Protein AF-A0A9N9XEW5-F1 (afdb_monomer_lite)

Sequence (86 aa):
METEVPENVTINKDKSRKKKACADQWKRNVRKCLRNSGQKYTNVNGNFIQARSLGPSCNPCKRKCDEKFTIQERTQIFKNIGQWKI

pLDDT: mean 80.69, std 15.12, range [41.69, 96.88]

Secondary structure (DSSP, 8-state):
---PPP----------PPPPP-GGGSHHHHHHHHHHTT--EE-TTS-EEPPP--PPP-TT-TT-HHHHS-HHHHHHHHHHHTT---

Radius of gyration: 23.62 Å; chains: 1; bounding box: 44×25×74 Å

Organism: Diabrotica balteata (NCBI:txid107213)

Foldseek 3Di:
DDDDDDDDDPPDPDPDDPDPDDPCPPLVNVVVLCVQLQDWDQDPVRDTDHGDDDDDDDPPDPVPVCVVDPPVRSVVVNVVSNPDDD

Structure (mmCIF, N/CA/C/O backbone):
data_AF-A0A9N9XEW5-F1
#
_entry.id   AF-A0A9N9XEW5-F1
#
loop_
_atom_site.group_PDB
_atom_site.id
_atom_site.type_symbol
_atom_site.label_atom_id
_atom_site.label_alt_id
_atom_site.label_comp_id
_atom_site.label_asym_id
_atom_site.label_entity_id
_atom_site.label_seq_id
_atom_site.pdbx_PDB_ins_code
_atom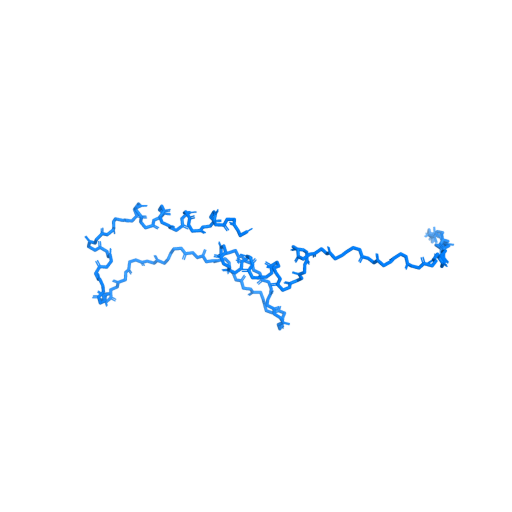_site.Cartn_x
_atom_site.Cartn_y
_atom_site.Cartn_z
_atom_site.occupancy
_atom_site.B_iso_or_equiv
_atom_site.auth_seq_id
_atom_site.auth_comp_id
_atom_site.auth_asym_id
_atom_site.auth_atom_id
_atom_site.pdbx_PDB_model_num
ATOM 1 N N . MET A 1 1 ? -3.696 -2.241 -52.330 1.00 44.69 1 MET A N 1
ATOM 2 C CA . MET A 1 1 ? -2.565 -1.358 -52.669 1.00 44.69 1 MET A CA 1
ATOM 3 C C . MET A 1 1 ? -1.719 -1.263 -51.425 1.00 44.69 1 MET A C 1
ATOM 5 O O . MET A 1 1 ? -2.154 -0.693 -50.433 1.00 44.69 1 MET A O 1
ATOM 9 N N . GLU A 1 2 ? -0.622 -2.003 -51.449 1.00 41.69 2 GLU A N 1
ATOM 10 C CA . GLU A 1 2 ? 0.311 -2.188 -50.346 1.00 41.69 2 GLU A CA 1
ATOM 11 C C . GLU A 1 2 ? 1.081 -0.880 -50.137 1.00 41.69 2 GLU A C 1
ATOM 13 O O . GLU A 1 2 ? 1.616 -0.320 -51.089 1.00 41.69 2 GLU A O 1
ATOM 18 N N . THR A 1 3 ? 1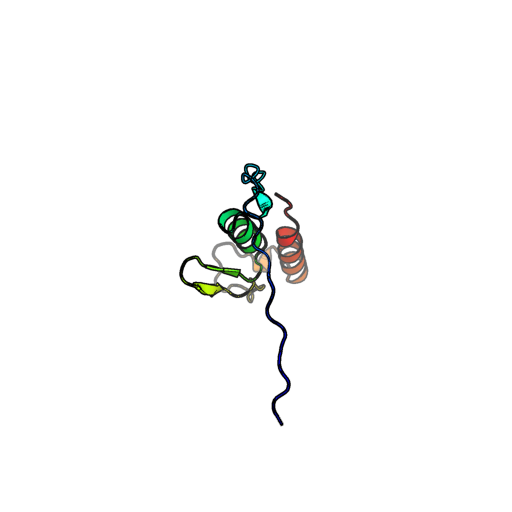.094 -0.350 -48.915 1.00 52.88 3 THR A N 1
ATOM 19 C CA . THR A 1 3 ? 2.019 0.726 -48.551 1.00 52.88 3 THR A CA 1
ATOM 20 C C . THR A 1 3 ? 3.264 0.092 -47.956 1.00 52.88 3 THR A C 1
ATOM 22 O O . THR A 1 3 ? 3.237 -0.420 -46.835 1.00 52.88 3 THR A O 1
ATOM 25 N N . GLU A 1 4 ? 4.326 0.111 -48.750 1.00 52.50 4 GLU A N 1
ATOM 26 C CA . GLU A 1 4 ? 5.681 -0.290 -48.399 1.00 52.50 4 GLU A CA 1
ATOM 27 C C . GLU A 1 4 ? 6.205 0.541 -47.213 1.00 52.50 4 GLU A C 1
ATOM 29 O O . GLU A 1 4 ? 6.105 1.769 -47.199 1.00 52.50 4 GLU A O 1
ATOM 34 N N . VAL A 1 5 ? 6.769 -0.130 -46.206 1.00 61.47 5 VAL A N 1
ATOM 35 C CA . VAL A 1 5 ? 7.499 0.505 -45.099 1.00 61.47 5 VAL A CA 1
ATOM 36 C C . VAL A 1 5 ? 8.994 0.362 -45.401 1.00 61.47 5 VAL A C 1
ATOM 38 O O . VAL A 1 5 ? 9.458 -0.773 -45.512 1.00 61.47 5 VAL A O 1
ATOM 41 N N . PRO A 1 6 ? 9.768 1.455 -45.544 1.00 54.31 6 PRO A N 1
ATOM 42 C CA . PRO A 1 6 ? 11.174 1.350 -45.903 1.00 54.31 6 PRO A CA 1
ATOM 43 C C . PRO A 1 6 ? 12.020 0.849 -44.728 1.00 54.31 6 PRO A C 1
ATOM 45 O O . PRO A 1 6 ? 12.094 1.451 -43.654 1.00 54.31 6 PRO A O 1
ATOM 48 N N . GLU A 1 7 ? 12.683 -0.270 -44.986 1.00 54.75 7 GLU A N 1
ATOM 49 C CA . GLU A 1 7 ? 13.658 -0.943 -44.146 1.00 54.75 7 GLU A CA 1
ATOM 50 C C . GLU A 1 7 ? 15.049 -0.340 -44.389 1.00 54.75 7 GLU A C 1
ATOM 52 O O . GLU A 1 7 ? 15.631 -0.527 -45.454 1.00 54.75 7 GLU A O 1
ATOM 57 N N . ASN A 1 8 ? 15.604 0.389 -43.412 1.00 58.59 8 ASN A N 1
ATOM 58 C CA . ASN A 1 8 ? 17.059 0.524 -43.276 1.00 58.59 8 ASN A CA 1
ATOM 59 C C . ASN A 1 8 ? 17.458 0.978 -41.861 1.00 58.59 8 ASN A C 1
ATOM 61 O O . ASN A 1 8 ? 17.570 2.170 -41.575 1.00 58.59 8 ASN A O 1
ATOM 65 N N . VAL A 1 9 ? 17.689 0.020 -40.959 1.00 51.62 9 VAL A N 1
ATOM 66 C CA . VAL A 1 9 ? 18.378 0.284 -39.688 1.00 51.62 9 VAL A CA 1
ATOM 67 C C . VAL A 1 9 ? 19.822 -0.178 -39.837 1.00 51.62 9 VAL A C 1
ATOM 69 O O . VAL A 1 9 ? 20.146 -1.352 -39.663 1.00 51.62 9 VAL A O 1
ATOM 72 N N . THR A 1 10 ? 20.712 0.760 -40.150 1.00 54.97 10 THR A N 1
ATOM 73 C CA . THR A 1 10 ? 22.160 0.543 -40.126 1.00 54.97 10 THR A CA 1
ATOM 74 C C . THR A 1 10 ? 22.614 0.238 -38.695 1.00 54.97 10 THR A C 1
ATOM 76 O O . THR A 1 10 ? 22.661 1.127 -37.842 1.00 54.97 10 THR A O 1
ATOM 79 N N . ILE A 1 11 ? 22.957 -1.022 -38.410 1.00 56.75 11 ILE A N 1
ATOM 80 C CA . ILE A 1 11 ? 23.521 -1.430 -37.116 1.00 56.75 11 ILE A CA 1
ATOM 81 C C . ILE A 1 11 ? 25.018 -1.100 -37.110 1.00 56.75 11 ILE A C 1
ATOM 83 O O . ILE A 1 11 ? 25.859 -1.929 -37.462 1.00 56.75 11 ILE A O 1
ATOM 87 N N . ASN A 1 12 ? 25.357 0.115 -36.680 1.00 61.50 12 ASN A N 1
ATOM 88 C CA . ASN A 1 12 ? 26.735 0.480 -36.360 1.00 61.50 12 ASN A CA 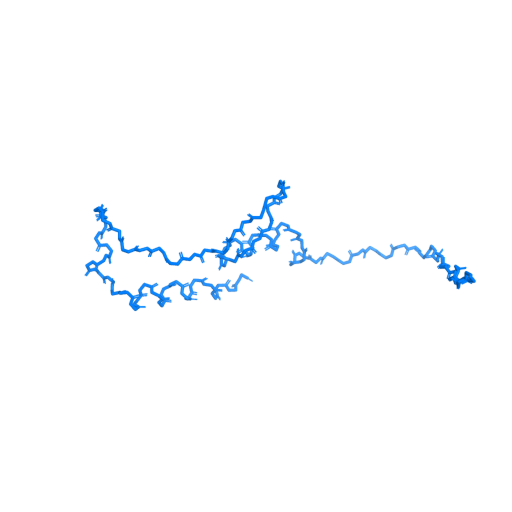1
ATOM 89 C C . ASN A 1 12 ? 27.189 -0.302 -35.118 1.00 61.50 12 ASN A C 1
ATOM 91 O O . ASN A 1 12 ? 26.719 -0.070 -34.003 1.00 61.50 12 ASN A O 1
ATOM 95 N N . LYS A 1 13 ? 28.106 -1.259 -35.304 1.00 63.53 13 LYS A N 1
ATOM 96 C CA . LYS A 1 13 ? 28.777 -1.977 -34.209 1.00 63.53 13 LYS A CA 1
ATOM 97 C C . LYS A 1 13 ? 29.919 -1.125 -33.652 1.00 63.53 13 LYS A C 1
ATOM 99 O O . LYS A 1 13 ? 31.090 -1.479 -33.773 1.00 63.53 13 LYS A O 1
ATOM 104 N N . ASP A 1 14 ? 29.574 -0.010 -33.018 1.00 68.56 14 ASP A N 1
ATOM 105 C CA . ASP A 1 14 ? 30.530 0.727 -32.198 1.00 68.56 14 ASP A CA 1
ATOM 106 C C . ASP A 1 14 ? 30.960 -0.145 -31.013 1.00 68.56 14 ASP A C 1
ATOM 108 O O . ASP A 1 14 ? 30.133 -0.803 -30.371 1.00 68.56 14 ASP A O 1
ATOM 112 N N . LYS A 1 15 ? 32.266 -0.167 -30.707 1.00 63.84 15 LYS A N 1
ATOM 113 C CA . LYS A 1 15 ? 32.821 -0.857 -29.530 1.00 63.84 15 LYS A CA 1
ATOM 114 C C . LYS A 1 15 ? 32.040 -0.404 -28.294 1.00 63.84 15 LYS A C 1
ATOM 116 O O . LYS A 1 15 ? 32.191 0.731 -27.844 1.00 63.84 15 LYS A O 1
ATOM 121 N N . SER A 1 16 ? 31.180 -1.283 -27.775 1.00 68.62 16 SER A N 1
ATOM 122 C CA . SER A 1 16 ? 30.198 -0.929 -26.749 1.00 68.62 16 SER A CA 1
ATOM 123 C C . SER A 1 16 ? 30.896 -0.319 -25.537 1.00 68.62 16 SER A C 1
ATOM 125 O O . SER A 1 16 ? 31.548 -1.022 -24.762 1.00 68.62 16 SER A O 1
ATOM 127 N N . ARG A 1 17 ? 30.714 0.990 -25.326 1.00 75.50 17 ARG A N 1
ATOM 128 C CA . ARG A 1 17 ? 31.055 1.642 -24.058 1.00 75.50 17 ARG A CA 1
ATOM 129 C C . ARG A 1 17 ? 30.389 0.837 -22.939 1.00 75.50 17 ARG A C 1
ATOM 131 O O . ARG A 1 17 ? 29.196 0.536 -23.026 1.00 75.50 17 ARG A O 1
ATOM 138 N N . LYS A 1 18 ? 31.142 0.458 -21.900 1.00 74.94 18 LYS A N 1
ATOM 139 C CA . LYS A 1 18 ? 30.560 -0.215 -20.727 1.00 74.94 18 LYS A CA 1
ATOM 140 C C . LYS A 1 18 ? 29.397 0.644 -20.217 1.00 74.94 18 LYS A C 1
ATOM 142 O O . LYS A 1 18 ? 29.581 1.836 -19.960 1.00 74.94 18 LYS A O 1
ATOM 147 N N . LYS A 1 19 ? 28.195 0.066 -20.124 1.00 75.25 19 LYS A N 1
ATOM 148 C CA . LYS A 1 19 ? 27.014 0.781 -19.619 1.00 75.25 19 LYS A CA 1
ATOM 149 C C . LYS A 1 19 ? 27.310 1.253 -18.194 1.00 75.25 19 LYS A C 1
ATOM 151 O O . LYS A 1 19 ? 27.794 0.467 -17.380 1.00 75.25 19 LYS A O 1
ATOM 156 N N . LYS A 1 20 ? 27.031 2.525 -17.895 1.00 81.81 20 LYS A N 1
ATOM 157 C CA . LYS A 1 20 ? 27.109 3.030 -16.518 1.00 81.81 20 LYS A CA 1
ATOM 158 C C . LYS A 1 20 ? 26.125 2.232 -15.659 1.00 81.81 20 LYS A C 1
ATOM 160 O O . LYS A 1 20 ? 24.986 2.013 -16.071 1.00 81.81 20 LYS A O 1
ATOM 165 N N . ALA A 1 21 ? 26.566 1.779 -14.489 1.00 82.94 21 ALA A N 1
ATOM 166 C CA . ALA A 1 21 ? 25.672 1.133 -13.540 1.00 82.94 21 ALA A CA 1
ATOM 167 C C . ALA A 1 21 ? 24.630 2.155 -13.059 1.00 82.94 21 ALA A C 1
ATOM 169 O O . ALA A 1 21 ? 24.990 3.239 -12.610 1.00 82.94 21 ALA A O 1
ATOM 170 N N . CYS A 1 22 ? 23.348 1.809 -13.163 1.00 85.12 22 CYS A N 1
ATOM 171 C CA . CYS A 1 22 ? 22.246 2.612 -12.642 1.00 85.12 22 CYS A CA 1
ATOM 172 C C . CYS A 1 22 ? 21.468 1.763 -11.637 1.00 85.12 22 CYS A C 1
ATOM 174 O O . CYS A 1 22 ? 20.549 1.030 -12.006 1.00 85.12 22 CYS A O 1
ATOM 176 N N . ALA A 1 23 ? 21.903 1.804 -10.375 1.00 86.69 23 ALA A N 1
ATOM 177 C CA . ALA A 1 23 ? 21.343 0.970 -9.316 1.00 86.69 23 ALA A CA 1
ATOM 178 C C . ALA A 1 23 ? 19.845 1.229 -9.105 1.00 86.69 23 ALA A C 1
ATOM 180 O O . ALA A 1 23 ? 19.088 0.290 -8.865 1.00 86.69 23 ALA A O 1
ATOM 181 N N . ASP A 1 24 ? 19.395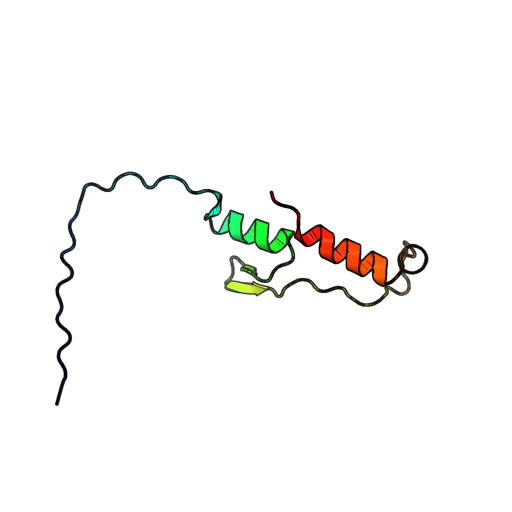 2.469 -9.272 1.00 85.31 24 ASP A N 1
ATOM 182 C CA . ASP A 1 24 ? 17.994 2.855 -9.069 1.00 85.31 24 ASP A CA 1
ATOM 183 C C . ASP A 1 24 ? 17.060 2.234 -10.108 1.00 85.31 24 ASP A C 1
ATOM 185 O O . ASP A 1 24 ? 15.917 1.898 -9.809 1.00 85.31 24 ASP A O 1
ATOM 189 N N . GLN A 1 25 ? 17.567 2.002 -11.321 1.00 88.06 25 GLN A N 1
ATOM 190 C CA . GLN A 1 25 ? 16.822 1.370 -12.410 1.00 88.06 25 GLN A CA 1
ATOM 191 C C . GLN A 1 25 ? 16.898 -0.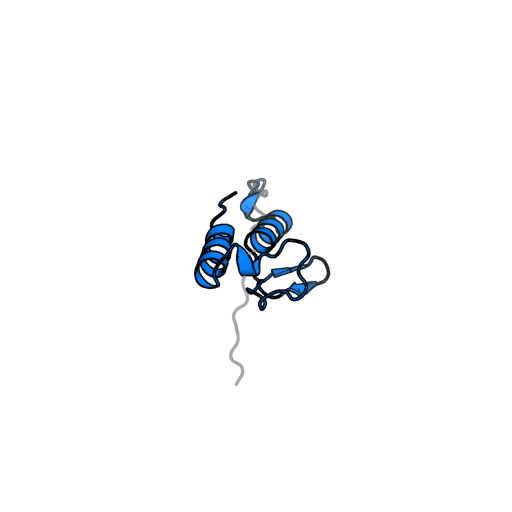158 -12.381 1.00 88.06 25 GLN A C 1
ATOM 193 O O . GLN A 1 25 ? 16.226 -0.835 -13.167 1.00 88.06 25 GLN A O 1
ATOM 198 N N . TRP A 1 26 ? 17.698 -0.747 -11.487 1.00 92.19 26 TRP A N 1
ATOM 199 C CA . TRP A 1 26 ? 17.724 -2.197 -11.362 1.00 92.19 26 TRP A CA 1
ATOM 200 C C . TRP A 1 26 ? 16.343 -2.692 -10.961 1.00 92.19 26 TRP A C 1
ATOM 202 O O . TRP A 1 26 ? 15.812 -2.315 -9.920 1.00 92.19 26 TRP A O 1
ATOM 212 N N . LYS A 1 27 ? 15.783 -3.616 -11.751 1.00 92.38 27 LYS A N 1
ATOM 213 C CA . LYS A 1 27 ? 14.437 -4.173 -11.526 1.00 92.38 27 LYS A CA 1
ATOM 214 C C . LYS A 1 27 ? 14.221 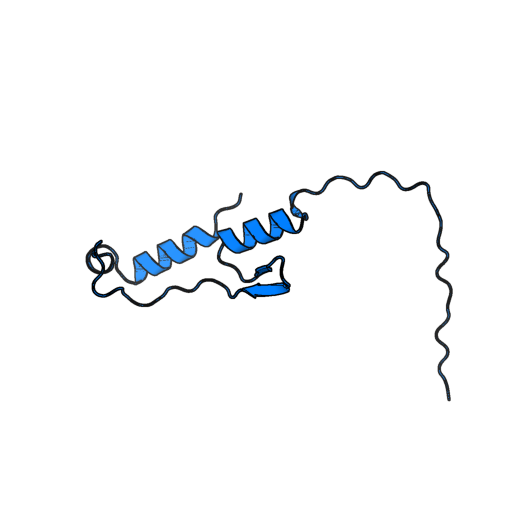-4.627 -10.076 1.00 92.38 27 LYS A C 1
ATOM 216 O O . LYS A 1 27 ? 13.118 -4.518 -9.552 1.00 92.38 27 LYS A O 1
ATOM 221 N N . ARG A 1 28 ? 15.270 -5.138 -9.414 1.00 93.12 28 ARG A N 1
ATOM 222 C CA . ARG A 1 28 ? 15.243 -5.522 -7.993 1.00 93.12 28 ARG A CA 1
ATOM 223 C C . ARG A 1 28 ? 15.029 -4.329 -7.063 1.00 93.12 28 ARG A C 1
ATOM 225 O O . ARG A 1 28 ? 14.199 -4.431 -6.165 1.00 93.12 28 ARG A O 1
ATOM 232 N N . ASN A 1 29 ? 15.755 -3.241 -7.288 1.00 93.19 29 ASN A N 1
ATOM 233 C CA . ASN A 1 29 ? 15.689 -2.034 -6.474 1.00 93.19 29 ASN A CA 1
ATOM 234 C C . ASN A 1 29 ? 14.362 -1.320 -6.700 1.00 93.19 29 ASN A C 1
ATOM 236 O O . ASN A 1 29 ? 13.653 -1.085 -5.730 1.00 93.19 29 ASN A O 1
ATOM 240 N N . VAL A 1 30 ? 13.946 -1.154 -7.960 1.00 92.25 30 VAL A N 1
ATOM 241 C CA . VAL A 1 30 ? 12.617 -0.628 -8.308 1.00 92.25 30 VAL A CA 1
ATOM 242 C C . VAL A 1 30 ? 11.519 -1.411 -7.580 1.00 92.25 30 VAL A C 1
ATOM 244 O O . VAL A 1 30 ? 10.726 -0.829 -6.848 1.00 92.25 30 VAL A O 1
ATOM 247 N N . ARG A 1 31 ? 11.509 -2.750 -7.682 1.00 93.31 31 ARG A N 1
ATOM 248 C CA . ARG A 1 31 ? 10.523 -3.590 -6.975 1.00 93.31 31 ARG A CA 1
ATOM 249 C C . ARG A 1 31 ? 10.582 -3.435 -5.455 1.00 93.31 31 ARG A C 1
ATOM 251 O O . ARG A 1 31 ? 9.537 -3.425 -4.811 1.00 93.31 31 ARG A O 1
ATOM 258 N N . LYS A 1 32 ? 11.782 -3.348 -4.869 1.00 91.50 32 LYS A N 1
ATOM 259 C CA . LYS A 1 32 ? 11.956 -3.142 -3.424 1.00 91.50 32 LYS A CA 1
ATOM 260 C C . LYS A 1 32 ? 11.353 -1.801 -2.998 1.00 91.50 32 LYS A C 1
ATOM 262 O O . LYS A 1 32 ? 10.604 -1.783 -2.027 1.00 91.50 32 LYS A O 1
ATOM 267 N N . CYS A 1 33 ? 11.631 -0.730 -3.739 1.00 90.62 33 CYS A N 1
ATOM 268 C CA . CYS A 1 33 ? 11.087 0.599 -3.481 1.00 90.62 33 CYS A CA 1
ATOM 269 C C . CYS A 1 33 ? 9.559 0.598 -3.575 1.00 90.62 33 CYS A C 1
ATOM 271 O O . CYS A 1 33 ? 8.909 0.982 -2.610 1.00 90.62 33 CYS A O 1
ATOM 273 N N . LEU A 1 34 ? 8.989 0.066 -4.665 1.00 91.19 34 LEU A N 1
ATOM 274 C CA . LEU A 1 34 ? 7.533 -0.029 -4.848 1.00 91.19 34 LEU A CA 1
ATOM 275 C C . LEU A 1 34 ? 6.855 -0.830 -3.726 1.00 91.19 34 LEU A C 1
ATOM 277 O O . LEU A 1 34 ? 5.820 -0.432 -3.202 1.00 91.19 34 LEU A O 1
ATOM 281 N N . ARG A 1 35 ? 7.453 -1.951 -3.308 1.00 91.19 35 ARG A N 1
ATOM 282 C CA . ARG A 1 35 ? 6.919 -2.770 -2.213 1.00 91.19 35 ARG A CA 1
ATOM 283 C C . ARG A 1 35 ? 6.961 -2.042 -0.869 1.00 91.19 35 ARG A C 1
ATOM 285 O O . ARG A 1 35 ? 6.018 -2.168 -0.090 1.00 91.19 35 ARG A O 1
ATOM 292 N N . ASN A 1 36 ? 8.044 -1.319 -0.590 1.00 89.69 36 ASN A N 1
ATOM 293 C CA . ASN A 1 36 ? 8.221 -0.584 0.662 1.00 89.69 36 ASN A CA 1
ATOM 294 C C . ASN A 1 36 ? 7.291 0.633 0.743 1.00 89.69 36 ASN A C 1
ATOM 296 O O . ASN A 1 36 ? 6.715 0.871 1.799 1.00 89.69 36 ASN A O 1
ATOM 300 N N . SER A 1 37 ? 7.080 1.337 -0.372 1.00 88.25 37 SER A N 1
ATOM 301 C CA . SER A 1 37 ? 6.113 2.438 -0.466 1.00 88.25 37 SER A CA 1
ATOM 302 C C . SER A 1 37 ? 4.658 1.962 -0.543 1.00 88.25 37 SER A C 1
ATOM 304 O O . SER A 1 37 ? 3.740 2.777 -0.569 1.00 88.25 37 SER A O 1
ATOM 306 N N . GLY A 1 38 ? 4.427 0.644 -0.582 1.00 89.88 38 GLY A N 1
ATOM 307 C CA . GLY A 1 38 ? 3.094 0.058 -0.673 1.00 89.88 38 GLY A CA 1
ATOM 308 C C . GLY A 1 38 ? 2.416 0.275 -2.027 1.00 89.88 38 GLY A C 1
ATOM 309 O O . GLY A 1 38 ? 1.201 0.132 -2.117 1.00 89.88 38 GLY A O 1
ATOM 310 N N . GLN A 1 39 ? 3.165 0.609 -3.077 1.00 90.69 39 GLN A N 1
ATOM 311 C CA . GLN A 1 39 ? 2.643 0.771 -4.431 1.00 90.69 39 GLN A CA 1
ATOM 312 C C . GLN A 1 39 ? 2.450 -0.578 -5.132 1.00 90.69 39 GLN A C 1
ATOM 314 O O . GLN A 1 39 ? 3.015 -1.601 -4.742 1.00 90.69 39 GLN A O 1
ATOM 319 N N . LYS A 1 40 ? 1.651 -0.571 -6.203 1.00 94.75 40 LYS A N 1
ATOM 320 C CA . LYS A 1 40 ? 1.488 -1.737 -7.076 1.00 94.75 40 LYS A CA 1
ATOM 321 C C . LYS A 1 40 ? 2.805 -2.088 -7.769 1.00 94.75 40 LYS A C 1
ATOM 323 O O . LYS A 1 40 ? 3.553 -1.199 -8.174 1.00 94.75 40 LYS A O 1
ATOM 328 N N . TYR A 1 41 ? 3.079 -3.374 -7.944 1.00 95.69 41 TYR A N 1
ATOM 329 C CA . TYR A 1 41 ? 4.269 -3.840 -8.656 1.00 95.69 41 TYR A CA 1
ATOM 330 C C . TYR A 1 41 ? 4.080 -5.258 -9.186 1.00 95.69 41 TYR A C 1
ATOM 332 O O . TYR A 1 41 ? 3.277 -6.024 -8.667 1.00 95.69 41 TYR A O 1
ATOM 340 N N . THR A 1 42 ? 4.868 -5.636 -10.186 1.00 96.69 42 THR A N 1
ATOM 341 C CA . THR A 1 42 ? 4.926 -7.021 -10.664 1.00 96.69 42 THR A CA 1
ATOM 342 C C . THR A 1 42 ? 6.060 -7.749 -9.956 1.00 96.69 42 THR A C 1
ATOM 344 O O . THR A 1 42 ? 7.176 -7.228 -9.888 1.00 96.69 42 THR A O 1
ATOM 347 N N . ASN A 1 43 ? 5.799 -8.932 -9.398 1.00 94.25 43 ASN A N 1
ATOM 348 C CA . ASN A 1 43 ? 6.821 -9.730 -8.720 1.00 94.25 43 ASN A CA 1
ATOM 349 C C . ASN A 1 43 ? 7.768 -10.427 -9.725 1.00 94.25 43 ASN A C 1
ATOM 351 O O . ASN A 1 43 ? 7.647 -10.278 -10.939 1.00 94.25 43 ASN A O 1
ATOM 355 N N . VAL A 1 44 ? 8.752 -11.178 -9.220 1.00 94.31 44 VAL A N 1
ATOM 356 C CA . VAL A 1 44 ? 9.713 -11.907 -10.075 1.00 94.31 44 VAL A CA 1
ATOM 357 C C . VAL A 1 44 ? 9.072 -13.030 -10.896 1.00 94.31 44 VAL A C 1
ATOM 359 O O . VAL A 1 44 ? 9.601 -13.360 -11.949 1.00 94.31 44 VAL A O 1
ATOM 362 N N . ASN A 1 45 ? 7.927 -13.548 -10.450 1.00 94.88 45 ASN A N 1
ATOM 363 C CA . ASN A 1 45 ? 7.166 -14.605 -11.117 1.00 94.88 45 ASN A CA 1
ATOM 364 C C . ASN A 1 45 ? 6.161 -14.047 -12.143 1.00 94.88 45 ASN A C 1
ATOM 366 O O . ASN A 1 45 ? 5.418 -14.816 -12.735 1.00 94.88 45 ASN A O 1
ATOM 370 N N . GLY A 1 46 ? 6.101 -12.722 -12.336 1.00 94.19 46 GLY A N 1
ATOM 371 C CA . GLY A 1 46 ? 5.152 -12.077 -13.250 1.00 94.19 46 GLY A CA 1
ATOM 372 C C . GLY A 1 46 ? 3.786 -11.742 -12.642 1.00 94.19 46 GLY A C 1
ATOM 373 O O . GLY A 1 46 ? 2.963 -11.132 -13.318 1.00 94.19 46 GLY A O 1
ATOM 374 N N . ASN A 1 47 ? 3.541 -12.053 -11.366 1.00 96.56 47 ASN A N 1
ATOM 375 C CA . ASN A 1 47 ? 2.258 -11.761 -10.724 1.00 96.56 47 ASN A CA 1
ATOM 376 C C . ASN A 1 47 ? 2.147 -10.274 -10.392 1.00 96.56 47 ASN A C 1
ATOM 378 O O . ASN A 1 47 ? 3.050 -9.690 -9.780 1.00 96.56 47 ASN A O 1
ATOM 382 N N . PHE A 1 48 ? 1.009 -9.684 -10.742 1.00 96.88 48 PHE A N 1
ATOM 383 C CA . PHE A 1 48 ? 0.675 -8.312 -10.394 1.00 96.88 48 PHE A CA 1
ATOM 384 C C . PHE A 1 48 ? 0.224 -8.217 -8.932 1.00 96.88 48 PHE A C 1
ATOM 386 O O . PHE A 1 48 ? -0.735 -8.863 -8.517 1.00 96.88 48 PHE A O 1
ATOM 393 N N . ILE A 1 49 ? 0.920 -7.396 -8.152 1.00 96.44 49 ILE A N 1
ATOM 394 C CA . ILE A 1 49 ? 0.615 -7.111 -6.753 1.00 96.44 49 ILE A CA 1
ATOM 395 C C . ILE A 1 49 ? -0.027 -5.729 -6.679 1.00 96.44 49 ILE A C 1
ATOM 397 O O . ILE A 1 49 ? 0.537 -4.747 -7.167 1.00 96.44 49 ILE A O 1
ATOM 401 N N . GLN A 1 50 ? -1.207 -5.655 -6.069 1.00 95.25 50 GLN A N 1
ATOM 402 C CA . GLN A 1 50 ? -1.944 -4.407 -5.889 1.00 95.25 50 GLN A CA 1
ATOM 403 C C . GLN A 1 50 ? -1.273 -3.493 -4.853 1.00 95.25 50 GLN A C 1
ATOM 405 O O . GLN A 1 50 ? -0.482 -3.938 -4.017 1.00 95.25 50 GLN A O 1
ATOM 410 N N . ALA A 1 51 ? -1.594 -2.199 -4.916 1.00 93.19 51 ALA A N 1
ATOM 411 C CA . ALA A 1 51 ? -1.165 -1.248 -3.900 1.00 93.19 51 ALA A CA 1
ATOM 412 C C . ALA A 1 51 ? -1.802 -1.597 -2.548 1.00 93.19 51 ALA A C 1
ATOM 414 O O . ALA A 1 51 ? -2.942 -2.061 -2.487 1.00 93.19 51 ALA A O 1
ATOM 415 N N . ARG A 1 52 ? -1.067 -1.365 -1.459 1.00 90.88 52 ARG A N 1
ATOM 416 C CA . ARG A 1 52 ? -1.601 -1.507 -0.105 1.00 90.88 52 ARG A CA 1
ATOM 417 C C . ARG A 1 52 ? -2.715 -0.483 0.095 1.00 90.88 52 ARG A C 1
ATOM 419 O O . ARG A 1 52 ? -2.627 0.636 -0.402 1.00 90.88 52 ARG A O 1
ATOM 426 N N . SER A 1 53 ? -3.733 -0.864 0.848 1.00 90.44 53 SER A N 1
ATOM 427 C CA . SER A 1 53 ? -4.832 0.003 1.261 1.00 90.44 53 SER A CA 1
ATOM 428 C C . SER A 1 53 ? -4.996 -0.064 2.776 1.00 90.44 53 SER A C 1
ATOM 430 O O . SER A 1 53 ? -4.559 -1.021 3.424 1.00 90.44 53 SER A O 1
ATOM 432 N N . LEU A 1 54 ? -5.595 0.976 3.356 1.00 88.69 54 LEU A N 1
ATOM 433 C CA . LEU A 1 54 ? -5.968 0.955 4.762 1.00 88.69 54 LEU A CA 1
ATOM 434 C C . LEU A 1 54 ? -7.159 0.000 4.927 1.00 88.69 54 LEU A C 1
ATOM 436 O O . LEU A 1 54 ? -8.232 0.243 4.381 1.00 88.69 54 LEU A O 1
ATOM 440 N N . GLY A 1 55 ? -6.954 -1.094 5.655 1.00 86.94 55 GLY A N 1
ATOM 441 C CA . GLY A 1 55 ? -8.032 -2.011 6.019 1.00 86.94 55 GLY A CA 1
ATOM 442 C C . GLY A 1 55 ? -8.955 -1.435 7.101 1.00 86.94 55 GLY A C 1
ATOM 443 O O . GLY A 1 55 ? -8.632 -0.404 7.707 1.00 86.94 55 GLY A O 1
ATOM 444 N N . PRO A 1 56 ? -10.081 -2.115 7.383 1.00 85.94 56 PRO A N 1
ATOM 445 C CA . PRO A 1 56 ? -10.996 -1.721 8.447 1.00 85.94 56 PRO A CA 1
ATOM 446 C C . PRO A 1 56 ? -10.325 -1.739 9.828 1.00 85.94 56 PRO A C 1
ATOM 448 O O . PRO A 1 56 ? -9.176 -2.155 10.015 1.00 85.94 56 PRO A O 1
ATOM 451 N N . SER A 1 57 ? -11.058 -1.248 10.821 1.00 82.88 57 SER A N 1
ATOM 452 C CA . SER A 1 57 ? -10.723 -1.445 12.228 1.00 82.88 57 SER A CA 1
ATOM 453 C C . SER A 1 57 ? -10.598 -2.940 12.556 1.00 82.88 57 SER A C 1
ATOM 455 O O . SER A 1 57 ? -11.176 -3.795 11.885 1.00 82.88 57 SER A O 1
ATOM 457 N N . CYS A 1 58 ? -9.747 -3.263 13.525 1.00 84.25 58 CYS A N 1
ATOM 458 C CA . CYS A 1 58 ? -9.352 -4.637 13.813 1.00 84.25 58 CYS A CA 1
ATOM 459 C C . CYS A 1 58 ? -10.041 -5.119 15.093 1.00 84.25 58 CYS A C 1
ATOM 461 O O . CYS A 1 58 ? -9.751 -4.616 16.174 1.00 84.25 58 CYS A O 1
ATOM 463 N N . ASN A 1 59 ? -10.905 -6.136 14.987 1.00 80.06 59 ASN A N 1
ATOM 464 C CA . ASN A 1 59 ? -11.647 -6.699 16.119 1.00 80.06 59 ASN A CA 1
ATOM 465 C C . ASN A 1 59 ? -11.530 -8.235 16.177 1.00 80.06 59 ASN A C 1
ATOM 467 O O . ASN A 1 59 ? -11.866 -8.877 15.183 1.00 80.06 59 ASN A O 1
ATOM 471 N N . PRO A 1 60 ? -11.111 -8.847 17.309 1.00 85.00 60 PRO A N 1
ATOM 472 C CA . PRO A 1 60 ? -10.502 -8.252 18.507 1.00 85.00 60 PRO A CA 1
ATOM 473 C C . PRO A 1 60 ? -8.976 -8.083 18.352 1.00 85.00 60 PRO A C 1
ATOM 475 O O . PRO A 1 60 ? -8.214 -9.050 18.298 1.00 85.00 60 PRO A O 1
ATOM 478 N N . CYS A 1 61 ? -8.486 -6.842 18.300 1.00 86.94 61 CYS A N 1
ATOM 479 C CA . CYS A 1 61 ? -7.049 -6.577 18.203 1.00 86.94 61 CYS A CA 1
ATOM 480 C C . CYS A 1 61 ? -6.341 -6.666 19.561 1.00 86.94 61 CYS A C 1
ATOM 482 O O . CYS A 1 61 ? -6.592 -5.854 20.451 1.00 86.94 61 CYS A O 1
ATOM 484 N N . LYS A 1 62 ? -5.339 -7.551 19.686 1.00 90.25 62 LYS A N 1
ATOM 485 C CA . LYS A 1 62 ? -4.489 -7.687 20.893 1.00 90.25 62 LYS A CA 1
ATOM 486 C C . LYS A 1 62 ? -3.872 -6.363 21.367 1.00 90.25 62 LYS A C 1
ATOM 488 O O . LYS A 1 62 ? -3.605 -6.188 22.551 1.00 90.25 62 LYS A O 1
ATOM 493 N N . ARG A 1 63 ? -3.593 -5.435 20.445 1.00 88.75 63 ARG A N 1
ATOM 494 C CA . ARG A 1 63 ? -2.945 -4.145 20.746 1.00 88.75 63 ARG A CA 1
ATOM 495 C C . ARG A 1 63 ? -3.933 -2.996 20.945 1.00 88.75 63 ARG A C 1
ATOM 497 O O . ARG A 1 63 ? -3.469 -1.910 21.309 1.00 88.75 63 ARG A O 1
ATOM 504 N N . LYS A 1 64 ? -5.238 -3.244 20.745 1.00 87.00 64 LYS A N 1
ATOM 505 C CA . LYS A 1 64 ? -6.327 -2.262 20.871 1.00 87.00 64 LYS A CA 1
ATOM 506 C C . LYS A 1 64 ? -6.039 -0.984 20.074 1.00 87.00 64 LYS A C 1
ATOM 508 O O . LYS A 1 64 ? -6.147 0.123 20.584 1.00 87.00 64 LYS A O 1
ATOM 513 N N . CYS A 1 65 ? -5.587 -1.140 18.827 1.00 85.88 65 CYS A N 1
ATOM 514 C CA . CYS A 1 65 ? -5.180 -0.006 17.989 1.00 85.88 65 CYS A CA 1
ATOM 515 C C . CYS A 1 65 ? -6.317 0.999 17.771 1.00 85.88 65 CYS A C 1
ATOM 517 O O . CYS A 1 65 ? -6.047 2.190 17.707 1.00 85.88 65 CYS A O 1
ATOM 519 N N . ASP A 1 66 ? -7.559 0.521 17.707 1.00 85.75 66 ASP A N 1
ATOM 520 C CA . ASP A 1 66 ? -8.743 1.360 17.505 1.00 85.75 66 ASP A CA 1
ATOM 521 C C . ASP A 1 66 ? -9.086 2.228 18.733 1.00 85.75 66 ASP A C 1
ATOM 523 O O . ASP A 1 66 ? -9.711 3.268 18.578 1.00 85.75 66 ASP A O 1
ATOM 527 N N . GLU A 1 67 ? -8.641 1.849 19.940 1.00 88.06 67 GLU A N 1
ATOM 528 C CA . GLU A 1 67 ? -8.777 2.677 21.156 1.00 88.06 67 GLU A CA 1
ATOM 529 C C . GLU A 1 67 ? -7.686 3.757 21.242 1.00 88.06 67 GLU A C 1
ATOM 531 O O . GLU A 1 67 ? -7.847 4.755 21.936 1.00 88.06 67 GLU A O 1
ATOM 536 N N . LYS A 1 68 ? -6.548 3.542 20.571 1.00 88.62 68 LYS A N 1
ATOM 537 C CA . LYS A 1 68 ? -5.358 4.405 20.670 1.00 88.62 68 LYS A CA 1
ATOM 538 C C . LYS A 1 68 ? -5.234 5.398 19.530 1.00 88.62 68 LYS A C 1
ATOM 540 O O . LYS A 1 68 ? -4.639 6.449 19.718 1.00 88.62 68 LYS A O 1
ATOM 545 N N . PHE A 1 69 ? -5.720 5.020 18.354 1.00 89.19 69 PHE A N 1
ATOM 546 C CA . PHE A 1 69 ? -5.635 5.825 17.151 1.00 89.19 69 PHE A CA 1
ATOM 547 C C . PHE A 1 69 ? -7.012 5.947 16.531 1.00 89.19 69 PHE A C 1
ATOM 549 O O . PHE A 1 69 ? -7.654 4.957 16.169 1.00 89.19 69 PHE A O 1
ATOM 556 N N . THR A 1 70 ? -7.418 7.186 16.324 1.00 90.62 70 THR A N 1
ATOM 557 C CA . THR A 1 70 ? -8.574 7.527 15.514 1.00 90.62 70 THR A CA 1
ATOM 558 C C . THR A 1 70 ? -8.358 7.111 14.055 1.00 90.62 70 THR A C 1
ATOM 560 O O . THR A 1 70 ? -7.239 6.907 13.570 1.00 90.62 70 THR A O 1
ATOM 563 N N . ILE A 1 71 ? -9.451 7.011 13.298 1.00 88.00 71 ILE A N 1
ATOM 564 C CA . ILE A 1 71 ? -9.409 6.701 11.858 1.00 88.00 71 ILE A CA 1
ATOM 565 C C . ILE A 1 71 ? -8.568 7.737 11.089 1.00 88.00 71 ILE A C 1
ATOM 567 O O . ILE A 1 71 ? -7.855 7.385 10.143 1.00 88.00 71 ILE A O 1
ATOM 571 N N . GLN A 1 72 ? -8.608 9.003 11.515 1.00 90.44 72 GLN A N 1
ATOM 572 C CA . GLN A 1 72 ? -7.825 10.089 10.921 1.00 90.44 72 GLN A CA 1
ATOM 573 C C . GLN A 1 72 ? -6.323 9.869 11.133 1.00 90.44 72 GLN A C 1
ATOM 575 O O . GLN A 1 72 ? -5.561 9.870 10.166 1.00 90.44 72 GLN A O 1
ATOM 580 N N . GLU A 1 73 ? -5.902 9.565 12.362 1.00 90.69 73 GLU A N 1
ATOM 581 C CA . GLU A 1 73 ? -4.497 9.283 12.678 1.00 90.69 73 GLU A CA 1
ATOM 582 C C . GLU A 1 73 ? -3.987 8.050 11.931 1.00 90.69 73 GLU A C 1
ATOM 584 O O . GLU A 1 73 ? -2.893 8.068 11.371 1.00 90.69 73 GLU A O 1
ATOM 589 N N . ARG A 1 74 ? -4.804 6.996 11.822 1.00 88.69 74 ARG A N 1
ATOM 590 C CA . ARG A 1 74 ? -4.469 5.811 11.013 1.00 88.69 74 ARG A CA 1
ATOM 591 C C . ARG A 1 74 ? -4.259 6.158 9.545 1.00 88.69 74 ARG A C 1
ATOM 593 O O . ARG A 1 74 ? -3.316 5.670 8.922 1.00 88.69 74 ARG A O 1
ATOM 600 N N . THR A 1 75 ? -5.121 7.011 8.999 1.00 89.12 75 THR A N 1
ATOM 601 C CA . THR A 1 75 ? -5.011 7.493 7.619 1.00 89.12 75 THR A CA 1
ATOM 602 C C . THR A 1 75 ? -3.744 8.324 7.430 1.00 89.12 75 THR A C 1
ATOM 604 O O . THR A 1 75 ? -3.058 8.183 6.419 1.00 89.12 75 THR A O 1
ATOM 607 N N . GLN A 1 76 ? -3.395 9.155 8.410 1.00 90.19 76 GLN A N 1
ATOM 608 C CA . GLN A 1 76 ? -2.193 9.982 8.380 1.00 90.19 76 GLN A CA 1
ATOM 609 C C . GLN A 1 76 ? -0.914 9.145 8.479 1.00 90.19 76 GLN A C 1
ATOM 611 O O . GLN A 1 76 ? -0.005 9.327 7.672 1.00 90.19 76 GLN A O 1
ATOM 616 N N . ILE A 1 77 ? -0.869 8.161 9.383 1.00 87.00 77 ILE A N 1
ATOM 617 C CA . ILE A 1 77 ? 0.229 7.187 9.474 1.00 87.00 77 ILE A CA 1
ATOM 618 C C . ILE A 1 77 ? 0.399 6.462 8.135 1.00 87.00 77 ILE A C 1
ATOM 620 O O . ILE A 1 77 ? 1.509 6.374 7.612 1.00 87.00 77 ILE A O 1
ATOM 624 N N . PHE A 1 78 ? -0.702 5.990 7.544 1.00 86.50 78 PHE A N 1
ATOM 625 C CA . PHE A 1 78 ? -0.672 5.293 6.262 1.00 86.50 78 PHE A CA 1
ATOM 626 C C . PHE A 1 78 ? -0.141 6.173 5.120 1.00 86.50 78 PHE A C 1
ATOM 628 O O . PHE A 1 78 ? 0.703 5.725 4.344 1.00 86.50 78 PHE A O 1
ATOM 635 N N . LYS A 1 79 ? -0.570 7.439 5.047 1.00 84.25 79 LYS A N 1
ATOM 636 C CA . LYS A 1 79 ? -0.070 8.407 4.057 1.00 84.25 79 LYS A CA 1
ATOM 637 C C . LYS A 1 79 ? 1.418 8.724 4.251 1.00 84.25 79 LYS A C 1
ATOM 639 O O . LYS A 1 79 ? 2.144 8.823 3.264 1.00 84.25 79 LYS A O 1
ATOM 644 N N . ASN A 1 80 ? 1.884 8.828 5.495 1.00 82.00 80 ASN A N 1
ATOM 645 C CA . ASN A 1 80 ? 3.271 9.185 5.804 1.00 82.00 80 ASN A CA 1
ATOM 646 C C . ASN A 1 80 ? 4.272 8.070 5.461 1.00 82.00 80 ASN A C 1
ATOM 648 O O . ASN A 1 80 ? 5.377 8.360 5.007 1.00 82.00 80 ASN A O 1
ATOM 652 N N . ILE A 1 81 ? 3.896 6.794 5.611 1.00 69.94 81 ILE A N 1
ATOM 653 C CA . ILE A 1 81 ? 4.780 5.657 5.278 1.00 69.94 81 ILE A CA 1
ATOM 654 C C . ILE A 1 81 ? 5.171 5.663 3.788 1.00 69.94 81 ILE A C 1
ATOM 656 O O . ILE A 1 81 ? 6.294 5.300 3.438 1.00 69.94 81 ILE A O 1
ATOM 660 N N . GLY A 1 82 ? 4.281 6.129 2.906 1.00 59.00 82 GLY A N 1
ATOM 661 C CA . GLY A 1 82 ? 4.534 6.218 1.464 1.00 59.00 82 GLY A CA 1
ATOM 662 C C . GLY A 1 82 ? 5.597 7.247 1.052 1.00 59.00 82 GLY A C 1
ATOM 663 O O . GLY A 1 82 ? 6.004 7.250 -0.108 1.00 59.00 82 GLY A O 1
ATOM 664 N N . GLN A 1 83 ? 6.056 8.106 1.970 1.00 54.47 83 GLN A N 1
ATOM 665 C CA . GLN A 1 83 ? 7.020 9.178 1.693 1.00 54.47 83 GLN A CA 1
ATOM 666 C C . GLN A 1 83 ? 8.469 8.836 2.069 1.00 54.47 83 GLN A C 1
ATOM 668 O O . GLN A 1 83 ? 9.349 9.682 1.906 1.00 54.47 83 GLN A O 1
ATOM 673 N N . TRP A 1 84 ? 8.750 7.617 2.545 1.00 51.25 84 TRP A N 1
ATOM 674 C CA . TRP A 1 84 ? 10.125 7.176 2.799 1.00 51.25 84 TRP A CA 1
ATOM 675 C C . TRP A 1 84 ? 10.919 7.090 1.484 1.00 51.25 84 TRP A C 1
ATOM 677 O O . TRP A 1 84 ? 10.910 6.068 0.794 1.00 51.25 84 TRP A O 1
ATOM 687 N N . LYS A 1 85 ? 11.609 8.184 1.136 1.00 50.16 85 LYS A N 1
ATOM 688 C CA . LYS A 1 85 ? 12.713 8.181 0.172 1.00 50.16 85 LYS A CA 1
ATOM 689 C C . LYS A 1 85 ? 13.869 7.395 0.796 1.00 50.16 85 LYS A C 1
ATOM 691 O O . LYS A 1 85 ? 14.392 7.802 1.830 1.00 50.16 85 LYS A O 1
ATOM 696 N N . ILE A 1 86 ? 14.198 6.256 0.188 1.00 53.44 86 ILE A N 1
ATOM 697 C CA . ILE A 1 86 ? 15.466 5.537 0.393 1.00 53.44 86 ILE A CA 1
ATOM 698 C C . ILE A 1 86 ? 16.546 6.243 -0.417 1.00 53.44 86 ILE A C 1
ATOM 700 O O . ILE A 1 86 ? 16.216 6.647 -1.556 1.00 53.44 86 ILE A O 1
#